Protein AF-A0A7J4UXR2-F1 (afdb_monomer_lite)

Foldseek 3Di:
DVVVVVLVVLQVDQAAEQQDPVSLVVSVVSVRDNVRYHDDHDVVVVVCVVCVVVLVPDDLVPPCPPFAAAEDEDDDCVQQVDLVNVVVVLVCLLCVCVVPVHAYEYAQEPSSCVSCVVSVSNVVQVPRPSYHYHHDGDPSSSVSND

pLDDT: mean 93.24, std 6.06, range [57.97, 97.94]

Radius of gyration: 19.34 Å; chains: 1; bounding box: 41×31×51 Å

Structure (mmCIF, N/CA/C/O backbone):
data_AF-A0A7J4UXR2-F1
#
_entry.id   AF-A0A7J4UXR2-F1
#
loop_
_atom_site.group_PDB
_atom_site.id
_atom_site.type_symbol
_atom_site.label_atom_id
_atom_site.label_alt_id
_atom_site.label_comp_id
_atom_site.label_asym_id
_atom_site.label_entity_id
_atom_site.label_seq_id
_atom_site.pdbx_PDB_ins_code
_atom_site.Cartn_x
_atom_site.Cartn_y
_atom_site.Cartn_z
_atom_site.occupancy
_atom_site.B_iso_or_equiv
_atom_site.auth_seq_id
_atom_site.auth_comp_id
_atom_site.auth_asym_id
_atom_site.auth_atom_id
_atom_site.pdbx_PDB_model_num
ATOM 1 N N . PRO A 1 1 ? 13.984 4.956 -2.992 1.00 57.97 1 PRO A N 1
ATOM 2 C CA . PRO A 1 1 ? 14.693 3.649 -3.059 1.00 57.97 1 PRO A CA 1
ATOM 3 C C . PRO A 1 1 ? 14.164 2.744 -4.174 1.00 57.97 1 PRO A C 1
ATOM 5 O O . PRO A 1 1 ? 14.951 2.200 -4.937 1.00 57.97 1 PRO A O 1
ATOM 8 N N . GLU A 1 2 ? 12.840 2.625 -4.278 1.00 75.94 2 GLU A N 1
ATOM 9 C CA . GLU A 1 2 ? 12.176 1.767 -5.265 1.00 75.94 2 GLU A CA 1
ATOM 10 C C . GLU A 1 2 ? 12.479 2.177 -6.714 1.00 75.94 2 GLU A C 1
ATOM 12 O O . GLU A 1 2 ? 12.768 1.318 -7.533 1.00 75.94 2 GLU A O 1
ATOM 17 N N . GLU A 1 3 ? 12.557 3.480 -6.998 1.00 84.44 3 GLU A N 1
ATOM 18 C CA . GLU A 1 3 ? 12.771 3.980 -8.363 1.00 84.44 3 GLU A CA 1
ATOM 19 C C . GLU A 1 3 ? 14.157 3.659 -8.943 1.00 84.44 3 GLU A C 1
ATOM 21 O O . GLU A 1 3 ? 14.277 3.275 -10.101 1.00 84.44 3 GLU A O 1
ATOM 26 N N . ILE A 1 4 ? 15.217 3.751 -8.133 1.00 88.50 4 ILE A N 1
ATOM 27 C CA . ILE A 1 4 ? 16.571 3.382 -8.581 1.00 88.50 4 ILE A CA 1
ATOM 28 C C . ILE A 1 4 ? 16.625 1.883 -8.891 1.00 88.50 4 ILE A C 1
ATOM 30 O O . ILE A 1 4 ? 17.206 1.475 -9.895 1.00 88.50 4 ILE A O 1
ATOM 34 N N . ASN A 1 5 ? 15.992 1.068 -8.043 1.00 91.31 5 ASN A N 1
ATOM 35 C CA . ASN A 1 5 ? 15.915 -0.371 -8.259 1.00 91.31 5 ASN A CA 1
ATOM 36 C C . ASN A 1 5 ? 15.079 -0.702 -9.498 1.00 91.31 5 ASN A C 1
ATOM 38 O O . ASN A 1 5 ? 15.475 -1.588 -10.248 1.00 91.31 5 ASN A O 1
ATOM 42 N N . ARG A 1 6 ? 13.976 0.023 -9.735 1.00 93.12 6 ARG A N 1
ATOM 43 C CA . ARG A 1 6 ? 13.154 -0.102 -10.943 1.00 93.12 6 ARG A CA 1
ATOM 44 C C . ARG A 1 6 ? 14.010 0.104 -12.189 1.00 93.12 6 ARG A C 1
ATOM 46 O O . ARG A 1 6 ? 14.150 -0.827 -12.968 1.00 93.12 6 ARG A O 1
ATOM 53 N N . VAL A 1 7 ? 14.656 1.266 -12.321 1.00 93.50 7 VAL A N 1
ATOM 54 C CA . VAL A 1 7 ? 15.482 1.593 -13.497 1.00 93.50 7 VAL A CA 1
ATOM 55 C C . VAL A 1 7 ? 16.604 0.567 -13.687 1.00 93.50 7 VAL A C 1
ATOM 57 O O . VAL A 1 7 ? 16.809 0.069 -14.789 1.00 93.50 7 VAL A O 1
ATOM 60 N N . LEU A 1 8 ? 17.317 0.189 -12.620 1.00 94.88 8 LEU A N 1
ATOM 61 C CA . LEU A 1 8 ? 18.371 -0.827 -12.721 1.00 94.88 8 LEU A CA 1
ATOM 62 C C . LEU A 1 8 ? 17.846 -2.170 -13.240 1.00 94.88 8 LEU A C 1
ATOM 64 O O . LEU A 1 8 ? 18.448 -2.752 -14.140 1.00 94.88 8 LEU A O 1
ATOM 68 N N . VAL A 1 9 ? 16.738 -2.665 -12.685 1.00 94.69 9 VAL A N 1
ATOM 69 C CA . VAL A 1 9 ? 16.145 -3.945 -13.094 1.00 94.69 9 VAL A CA 1
ATOM 70 C C . VAL A 1 9 ? 15.598 -3.861 -14.517 1.00 94.69 9 VAL A C 1
ATOM 72 O O . VAL A 1 9 ? 15.808 -4.794 -15.293 1.00 94.69 9 VAL A O 1
ATOM 75 N N . ASP A 1 10 ? 14.971 -2.745 -14.887 1.00 96.00 10 ASP A N 1
ATOM 76 C CA . ASP A 1 10 ? 14.431 -2.525 -16.228 1.00 96.00 10 ASP A CA 1
ATOM 77 C C . ASP A 1 10 ? 15.542 -2.639 -17.286 1.00 96.00 10 ASP A C 1
ATOM 79 O O . ASP A 1 10 ? 15.432 -3.422 -18.229 1.00 96.00 10 ASP A O 1
ATOM 83 N N . HIS A 1 11 ? 16.681 -1.973 -17.074 1.00 95.75 11 HIS A N 1
ATOM 84 C CA . HIS A 1 11 ? 17.822 -2.016 -17.997 1.00 95.75 11 HIS A CA 1
ATOM 85 C C . HIS A 1 11 ? 18.588 -3.352 -18.011 1.00 95.75 11 HIS A C 1
ATOM 87 O O . HIS A 1 11 ? 19.373 -3.601 -18.928 1.00 95.75 11 HIS A O 1
ATOM 93 N N . MET A 1 12 ? 18.381 -4.218 -17.016 1.00 96.12 12 MET A N 1
ATOM 94 C CA . MET A 1 12 ? 18.959 -5.568 -16.964 1.00 96.12 12 MET A CA 1
ATOM 95 C C . MET A 1 12 ? 18.005 -6.653 -17.483 1.00 96.12 12 MET A C 1
ATOM 97 O O . MET A 1 12 ? 18.390 -7.822 -17.583 1.00 96.12 12 MET A O 1
ATOM 101 N N . SER A 1 13 ? 16.760 -6.296 -17.793 1.00 97.00 13 SER A N 1
ATOM 102 C CA . SER A 1 13 ? 15.720 -7.246 -18.173 1.00 97.00 13 SER A CA 1
ATOM 103 C C . SER A 1 13 ? 15.787 -7.611 -19.653 1.00 97.00 13 SER A C 1
ATOM 105 O O . SER A 1 13 ? 16.054 -6.784 -20.518 1.00 97.00 13 SER A O 1
ATOM 107 N N . ARG A 1 14 ? 15.497 -8.881 -19.960 1.00 97.62 14 ARG A N 1
ATOM 108 C CA . ARG A 1 14 ? 15.354 -9.361 -21.347 1.00 97.62 14 ARG A CA 1
ATOM 109 C C . ARG A 1 14 ? 13.952 -9.128 -21.913 1.00 97.62 14 ARG A C 1
ATOM 111 O O . ARG A 1 14 ? 13.796 -9.084 -23.126 1.00 97.62 14 ARG A O 1
ATOM 118 N N . LEU A 1 15 ? 12.947 -9.063 -21.045 1.00 97.75 15 LEU A N 1
ATOM 119 C CA . LEU A 1 15 ? 11.544 -8.839 -21.380 1.00 97.75 15 LEU A CA 1
ATOM 120 C C . LEU A 1 15 ? 10.946 -7.939 -20.304 1.00 97.75 15 LEU A C 1
ATOM 122 O O . LEU A 1 15 ? 11.178 -8.176 -19.118 1.00 97.75 15 LEU A O 1
ATOM 126 N N . LEU A 1 16 ? 10.166 -6.948 -20.720 1.00 97.88 16 LEU A N 1
ATOM 127 C CA . LEU A 1 16 ? 9.503 -5.995 -19.840 1.00 97.88 16 LEU A CA 1
ATOM 128 C C . LEU A 1 16 ? 8.014 -5.952 -20.149 1.00 97.88 16 LEU A C 1
ATOM 130 O O . LEU A 1 16 ? 7.604 -5.711 -21.282 1.00 97.88 16 LEU A O 1
ATOM 134 N N . PHE A 1 17 ? 7.198 -6.167 -19.123 1.00 97.44 17 PHE A N 1
ATOM 135 C CA . PHE A 1 17 ? 5.744 -6.177 -19.227 1.00 97.44 17 PHE A CA 1
ATOM 136 C C . PHE A 1 17 ? 5.189 -4.906 -18.589 1.00 97.44 17 PHE A C 1
ATOM 138 O O . PHE A 1 17 ? 5.000 -4.825 -17.378 1.00 97.44 17 PHE A O 1
ATOM 145 N N . ALA A 1 18 ? 4.968 -3.883 -19.411 1.00 96.56 18 ALA A N 1
ATOM 146 C CA . ALA A 1 18 ? 4.434 -2.612 -18.956 1.00 96.56 18 ALA A CA 1
ATOM 147 C C . ALA A 1 18 ? 2.918 -2.734 -18.700 1.00 96.56 18 ALA A C 1
ATOM 149 O O . ALA A 1 18 ? 2.185 -3.179 -19.595 1.00 96.56 18 ALA A O 1
ATOM 150 N N . PRO A 1 19 ? 2.416 -2.296 -17.530 1.00 96.69 19 PRO A N 1
ATOM 151 C CA . PRO A 1 19 ? 0.996 -2.406 -17.209 1.00 96.69 19 PRO A CA 1
ATOM 152 C C . PRO A 1 19 ? 0.148 -1.318 -17.871 1.00 96.69 19 PRO A C 1
ATOM 154 O O . PRO A 1 19 ? -1.052 -1.480 -18.069 1.00 96.69 19 PRO A O 1
ATOM 157 N N . THR A 1 20 ? 0.761 -0.192 -18.234 1.00 96.88 20 THR A N 1
ATOM 158 C CA . THR A 1 20 ? 0.071 0.949 -18.837 1.00 96.88 20 THR A CA 1
ATOM 159 C C . THR A 1 20 ? 0.875 1.527 -19.987 1.00 96.88 20 THR A C 1
ATOM 161 O O . THR A 1 20 ? 2.098 1.380 -20.060 1.00 96.88 20 THR A O 1
ATOM 164 N N . LYS A 1 21 ? 0.185 2.254 -20.871 1.00 97.31 21 LYS A N 1
ATOM 165 C CA . LYS A 1 21 ? 0.832 2.983 -21.962 1.00 97.31 21 LYS A CA 1
ATOM 166 C C . LYS A 1 21 ? 1.844 4.007 -21.440 1.00 97.31 21 LYS A C 1
ATOM 168 O O . LYS A 1 21 ? 2.934 4.098 -21.984 1.00 97.31 21 LYS A O 1
ATOM 173 N N . ALA A 1 22 ? 1.519 4.705 -20.352 1.00 97.25 22 ALA A N 1
ATOM 174 C CA . ALA A 1 22 ? 2.433 5.653 -19.721 1.00 97.25 22 ALA A CA 1
ATOM 175 C C . ALA A 1 22 ? 3.709 4.971 -19.196 1.00 97.25 22 ALA A C 1
ATOM 177 O O . ALA A 1 22 ? 4.800 5.485 -19.412 1.00 97.25 22 ALA A O 1
ATOM 178 N N . GLY A 1 23 ? 3.587 3.795 -18.567 1.00 95.69 23 GLY A N 1
ATOM 179 C CA . GLY A 1 23 ? 4.747 3.011 -18.131 1.00 95.69 23 GLY A CA 1
ATOM 180 C C . GLY A 1 23 ? 5.623 2.572 -19.305 1.00 95.69 23 GLY A C 1
ATOM 181 O O . GLY A 1 23 ? 6.839 2.721 -19.258 1.00 95.69 23 GLY A O 1
ATOM 182 N N . MET A 1 24 ? 4.998 2.121 -20.396 1.00 97.25 24 MET A N 1
ATOM 183 C CA . MET A 1 24 ? 5.701 1.793 -21.638 1.00 97.25 24 MET A CA 1
ATOM 184 C C . MET A 1 24 ? 6.454 3.008 -22.199 1.00 97.25 24 MET A C 1
ATOM 186 O O . MET A 1 24 ? 7.626 2.907 -22.542 1.00 97.25 24 MET A O 1
ATOM 190 N N . ASP A 1 25 ? 5.798 4.167 -22.264 1.00 97.56 25 ASP A N 1
ATOM 191 C CA . ASP A 1 25 ? 6.394 5.393 -22.794 1.00 97.56 25 ASP A CA 1
ATOM 192 C C . ASP A 1 25 ? 7.542 5.908 -21.904 1.00 97.56 25 ASP A C 1
ATOM 194 O O . ASP A 1 25 ? 8.493 6.493 -22.422 1.00 97.56 25 ASP A O 1
ATOM 198 N N . ASN A 1 26 ? 7.489 5.677 -20.587 1.00 96.44 26 ASN A N 1
ATOM 199 C CA . ASN A 1 26 ? 8.592 5.990 -19.675 1.00 96.44 26 ASN A CA 1
ATOM 200 C C . ASN A 1 26 ? 9.820 5.113 -19.954 1.00 96.44 26 ASN A C 1
ATOM 202 O O . ASN A 1 26 ? 10.903 5.659 -20.140 1.00 96.44 26 ASN A O 1
ATOM 206 N N . LEU A 1 27 ? 9.644 3.794 -20.098 1.00 97.06 27 LEU A N 1
ATOM 207 C CA . LEU A 1 27 ? 10.735 2.872 -20.449 1.00 97.06 27 LEU A CA 1
ATOM 208 C C . LEU A 1 27 ? 11.429 3.285 -21.757 1.00 97.06 27 LEU A C 1
ATOM 210 O O . LEU A 1 27 ? 12.654 3.338 -21.836 1.00 97.06 27 LEU A O 1
ATOM 214 N N . LEU A 1 28 ? 10.650 3.654 -22.779 1.00 96.75 28 LEU A N 1
ATOM 215 C CA . LEU A 1 28 ? 11.204 4.113 -24.057 1.00 96.75 28 LEU A CA 1
ATOM 216 C C . LEU A 1 28 ? 11.982 5.431 -23.923 1.00 96.75 28 LEU A C 1
ATOM 218 O O . LEU A 1 28 ? 13.023 5.597 -24.557 1.00 96.75 28 LEU A O 1
ATOM 222 N N . LYS A 1 29 ? 11.507 6.371 -23.093 1.00 97.00 29 LYS A N 1
ATOM 223 C CA . LYS A 1 29 ? 12.228 7.625 -22.800 1.00 97.00 29 LYS A CA 1
ATOM 224 C C . LYS A 1 29 ? 13.517 7.391 -22.016 1.00 97.00 29 LYS A C 1
ATOM 226 O O . LYS A 1 29 ? 14.456 8.165 -22.168 1.00 97.00 29 LYS A O 1
ATOM 231 N N . GLU A 1 30 ? 13.561 6.338 -21.207 1.00 96.25 30 GLU A N 1
ATOM 232 C CA . GLU A 1 30 ? 14.744 5.897 -20.460 1.00 96.25 30 GLU A CA 1
ATOM 233 C C . GLU A 1 30 ? 15.769 5.170 -21.355 1.00 96.25 30 GLU A C 1
ATOM 235 O O . GLU A 1 30 ? 16.891 4.910 -20.929 1.00 96.25 30 GLU A O 1
ATOM 240 N N . GLY A 1 31 ? 15.435 4.915 -22.626 1.00 96.31 31 GLY A N 1
ATOM 241 C CA . GLY A 1 31 ? 16.334 4.302 -23.606 1.00 96.31 31 GLY A CA 1
ATOM 242 C C . GLY A 1 31 ? 16.270 2.776 -23.642 1.00 96.31 31 GLY A C 1
ATOM 243 O O . GLY A 1 31 ? 17.161 2.144 -24.210 1.00 96.31 31 GLY A O 1
ATOM 244 N N . VAL A 1 32 ? 15.234 2.177 -23.049 1.00 97.31 32 VAL A N 1
ATOM 245 C CA . VAL A 1 32 ? 14.960 0.742 -23.161 1.00 97.31 32 VAL A CA 1
ATOM 246 C C . VAL A 1 32 ? 14.535 0.408 -24.594 1.00 97.31 32 VAL A C 1
ATOM 248 O O . VAL A 1 32 ? 13.739 1.126 -25.203 1.00 97.31 32 VAL A O 1
ATOM 251 N N . ASP A 1 33 ? 15.058 -0.696 -25.131 1.00 96.50 33 ASP A N 1
ATOM 252 C CA . ASP A 1 33 ? 14.716 -1.169 -26.472 1.00 96.50 33 ASP A CA 1
ATOM 253 C C . ASP A 1 33 ? 13.218 -1.508 -26.568 1.00 96.50 33 ASP A C 1
ATOM 255 O O . ASP A 1 33 ? 12.682 -2.305 -25.800 1.00 96.50 33 ASP A O 1
ATOM 259 N N . LYS A 1 34 ? 12.538 -0.915 -27.551 1.00 96.38 34 LYS A N 1
ATOM 260 C CA . LYS A 1 34 ? 11.124 -1.162 -27.852 1.00 96.38 34 LYS A CA 1
ATOM 261 C C . LYS A 1 34 ? 10.821 -2.649 -28.036 1.00 96.38 34 LYS A C 1
ATOM 263 O O . LYS A 1 34 ? 9.725 -3.075 -27.678 1.00 96.38 34 LYS A O 1
ATOM 268 N N . ASP A 1 35 ? 11.737 -3.412 -28.623 1.00 97.38 35 ASP A N 1
ATOM 269 C CA . ASP A 1 35 ? 11.458 -4.790 -29.032 1.00 97.38 35 ASP A CA 1
ATOM 270 C C . ASP A 1 35 ? 11.326 -5.747 -27.835 1.00 97.38 35 ASP A C 1
ATOM 272 O O . ASP A 1 35 ? 10.755 -6.831 -27.972 1.00 97.38 35 ASP A O 1
ATOM 276 N N . ILE A 1 36 ? 11.782 -5.326 -26.649 1.00 97.44 36 ILE A N 1
ATOM 277 C CA . ILE A 1 36 ? 11.645 -6.081 -25.397 1.00 97.44 36 ILE A CA 1
ATOM 278 C C . ILE A 1 36 ? 10.529 -5.559 -24.482 1.00 97.44 36 ILE A C 1
ATOM 280 O O . ILE A 1 36 ? 10.285 -6.155 -23.431 1.00 97.44 36 ILE A O 1
ATOM 284 N N . VAL A 1 37 ? 9.863 -4.453 -24.840 1.00 97.81 37 VAL A N 1
ATOM 285 C CA . VAL A 1 37 ? 8.797 -3.848 -24.028 1.00 97.81 37 VAL A CA 1
ATOM 286 C C . VAL A 1 37 ? 7.427 -4.227 -24.583 1.00 97.81 37 VAL A C 1
ATOM 288 O O . VAL A 1 37 ? 7.070 -3.920 -25.720 1.00 97.81 37 VAL A O 1
ATOM 291 N N . HIS A 1 38 ? 6.607 -4.841 -23.737 1.00 97.94 38 HIS A N 1
ATOM 292 C CA . HIS A 1 38 ? 5.282 -5.337 -24.080 1.00 97.94 38 HIS A CA 1
ATOM 293 C C . HIS A 1 38 ? 4.222 -4.686 -23.193 1.00 97.94 38 HIS A C 1
ATOM 295 O O . HIS A 1 38 ? 4.268 -4.793 -21.969 1.00 97.94 38 HIS A O 1
ATOM 301 N N . LEU A 1 39 ? 3.228 -4.042 -23.804 1.00 97.62 39 LEU A N 1
ATOM 302 C CA . LEU A 1 39 ? 2.053 -3.550 -23.087 1.00 97.62 39 LEU A CA 1
ATOM 303 C C . LEU A 1 39 ? 1.106 -4.723 -22.809 1.00 97.62 39 LEU A C 1
ATOM 305 O O . LEU A 1 39 ? 0.551 -5.292 -23.747 1.00 97.62 39 LEU A O 1
ATOM 309 N N . THR A 1 40 ? 0.928 -5.077 -21.537 1.00 96.94 40 THR A N 1
ATOM 310 C CA . THR A 1 40 ? 0.174 -6.286 -21.138 1.00 96.94 40 THR A CA 1
ATOM 311 C C . THR A 1 40 ? -1.030 -6.018 -20.244 1.00 96.94 40 THR A C 1
ATOM 313 O O . THR A 1 40 ? -1.909 -6.868 -20.161 1.00 96.94 40 THR A O 1
ATOM 316 N N . GLY A 1 41 ? -1.119 -4.831 -19.639 1.00 95.12 41 GLY A N 1
ATOM 317 C CA . GLY A 1 41 ? -2.124 -4.554 -18.614 1.00 95.12 41 GLY A CA 1
ATOM 318 C C . GLY A 1 41 ? -1.632 -4.915 -17.212 1.00 95.12 41 GLY A C 1
ATOM 319 O O . GLY A 1 41 ? -0.489 -5.326 -17.018 1.00 95.12 41 GLY A O 1
ATOM 320 N N . ASP A 1 42 ? -2.484 -4.701 -16.215 1.00 95.06 42 ASP A N 1
ATOM 321 C CA . ASP A 1 42 ? -2.130 -4.876 -14.808 1.00 95.06 42 ASP A CA 1
ATOM 322 C C . ASP A 1 42 ? -2.671 -6.203 -14.261 1.00 95.06 42 ASP A C 1
ATOM 324 O O . ASP A 1 42 ? -3.884 -6.391 -14.180 1.00 95.06 42 ASP A O 1
ATOM 328 N N . VAL A 1 43 ? -1.767 -7.074 -13.802 1.00 94.50 43 VAL A N 1
ATOM 329 C CA . VAL A 1 43 ? -2.087 -8.366 -13.163 1.00 94.50 43 VAL A CA 1
ATOM 330 C C . VAL A 1 43 ? -3.012 -8.197 -11.950 1.00 94.50 43 VAL A C 1
ATOM 332 O O . VAL A 1 43 ? -3.757 -9.108 -11.584 1.00 94.50 43 VAL A O 1
ATOM 335 N N . MET A 1 44 ? -3.010 -7.030 -11.304 1.00 93.50 44 MET A N 1
ATOM 336 C CA . MET A 1 44 ? -3.926 -6.738 -10.204 1.00 93.50 44 MET A CA 1
ATOM 337 C C . MET A 1 44 ? -5.383 -6.667 -10.669 1.00 93.50 44 MET A C 1
ATOM 339 O O . MET A 1 44 ? -6.272 -7.064 -9.913 1.00 93.50 44 MET A O 1
ATOM 343 N N . ALA A 1 45 ? -5.643 -6.238 -11.908 1.00 94.25 45 ALA A N 1
ATOM 344 C CA . ALA A 1 45 ? -6.983 -6.270 -12.485 1.00 94.25 45 ALA A CA 1
ATOM 345 C C . ALA A 1 45 ? -7.461 -7.717 -12.674 1.00 94.25 45 ALA A C 1
ATOM 347 O O . ALA A 1 45 ? -8.580 -8.050 -12.272 1.00 94.25 45 ALA A O 1
ATOM 348 N N . ASP A 1 46 ? -6.592 -8.593 -13.192 1.00 95.06 46 ASP A N 1
ATOM 349 C CA . ASP A 1 46 ? -6.878 -10.024 -13.314 1.00 95.06 46 ASP A CA 1
ATOM 350 C C . ASP A 1 46 ? -7.166 -10.644 -11.943 1.00 95.06 46 ASP A C 1
ATOM 352 O O . ASP A 1 46 ? -8.178 -11.324 -11.765 1.00 95.06 46 ASP A O 1
ATOM 356 N N . ASN A 1 47 ? -6.339 -10.341 -10.937 1.00 94.31 47 ASN A N 1
ATOM 357 C CA . ASN A 1 47 ? -6.512 -10.847 -9.576 1.00 94.31 47 ASN A CA 1
ATOM 358 C C . ASN A 1 47 ? -7.868 -10.461 -8.972 1.00 94.31 47 ASN A C 1
ATOM 360 O O . ASN A 1 47 ? -8.527 -11.309 -8.369 1.00 94.31 47 ASN A O 1
ATOM 364 N N . ILE A 1 48 ? -8.313 -9.212 -9.141 1.00 94.44 48 ILE A N 1
ATOM 365 C CA . ILE A 1 48 ? -9.615 -8.757 -8.627 1.00 94.44 48 ILE A CA 1
ATOM 366 C C . ILE A 1 48 ? -10.758 -9.542 -9.279 1.00 94.44 48 ILE A C 1
ATOM 368 O O . ILE A 1 48 ? -11.691 -9.962 -8.591 1.00 94.44 48 ILE A O 1
ATOM 372 N N . VAL A 1 49 ? -10.689 -9.777 -10.591 1.00 95.62 49 VAL A N 1
ATOM 373 C CA . VAL A 1 49 ? -11.713 -10.542 -11.315 1.00 95.62 49 VAL A CA 1
ATOM 374 C C . VAL A 1 49 ? -11.691 -12.012 -10.894 1.00 95.62 49 VAL A C 1
ATOM 376 O O . VAL A 1 49 ? -12.729 -12.558 -10.524 1.00 95.62 49 VAL A O 1
ATOM 379 N N . MET A 1 50 ? -10.514 -12.640 -10.885 1.00 96.69 50 MET A N 1
ATOM 380 C CA . MET A 1 50 ? -10.339 -14.058 -10.555 1.00 96.69 50 MET A CA 1
ATOM 381 C C . MET A 1 50 ? -10.705 -14.387 -9.105 1.00 96.69 50 MET A C 1
ATOM 383 O O . MET A 1 50 ? -11.135 -15.503 -8.809 1.00 96.69 50 MET A O 1
ATOM 387 N N . LEU A 1 51 ? -10.513 -13.442 -8.183 1.00 96.38 51 LEU A N 1
ATOM 388 C CA . LEU A 1 51 ? -10.725 -13.656 -6.753 1.00 96.38 51 LEU A CA 1
ATOM 389 C C . LEU A 1 51 ? -12.038 -13.064 -6.237 1.00 96.38 51 LEU A C 1
ATOM 391 O O . LEU A 1 51 ? -12.294 -13.201 -5.042 1.00 96.38 51 LEU A O 1
ATOM 395 N N . ARG A 1 52 ? -12.882 -12.470 -7.093 1.00 95.81 52 ARG A N 1
ATOM 396 C CA . ARG A 1 52 ? -14.126 -11.781 -6.701 1.00 95.81 52 ARG A CA 1
ATOM 397 C C . ARG A 1 52 ? -14.955 -12.565 -5.682 1.00 95.81 52 ARG A C 1
ATOM 399 O O . ARG A 1 52 ? -15.171 -12.082 -4.575 1.00 95.81 52 ARG A O 1
ATOM 406 N N . ASP A 1 53 ? -15.339 -13.798 -6.004 1.00 96.50 53 ASP A N 1
ATOM 407 C CA . ASP A 1 53 ? -16.177 -14.626 -5.126 1.00 96.50 53 ASP A CA 1
ATOM 408 C C . ASP A 1 53 ? -15.515 -14.912 -3.772 1.00 96.50 53 ASP A C 1
ATOM 410 O O . ASP A 1 53 ? -16.183 -15.048 -2.745 1.00 96.50 53 ASP A O 1
ATOM 414 N N . ARG A 1 54 ? -14.183 -15.032 -3.759 1.00 96.25 54 ARG A N 1
ATOM 415 C CA . ARG A 1 54 ? -13.406 -15.268 -2.537 1.00 96.25 54 ARG A CA 1
ATOM 416 C C . ARG A 1 54 ? -13.322 -14.001 -1.700 1.00 96.25 54 ARG A C 1
ATOM 418 O O . ARG A 1 54 ? -13.478 -14.087 -0.486 1.00 96.25 54 ARG A O 1
ATOM 425 N N . ILE A 1 55 ? -13.108 -12.847 -2.332 1.00 94.38 55 ILE A N 1
ATOM 426 C CA . ILE A 1 55 ? -13.124 -11.536 -1.676 1.00 94.38 55 ILE A CA 1
ATOM 427 C C . ILE A 1 55 ? -14.494 -11.328 -1.031 1.00 94.38 55 ILE A C 1
ATOM 429 O O . ILE A 1 55 ? -14.575 -11.071 0.165 1.00 94.38 55 ILE A O 1
ATOM 433 N N . GLU A 1 56 ? -15.583 -11.539 -1.774 1.00 91.69 56 GLU A N 1
ATOM 434 C CA . GLU A 1 56 ? -16.944 -11.348 -1.268 1.00 91.69 56 GLU A CA 1
ATOM 435 C C . GLU A 1 56 ? -17.244 -12.192 -0.025 1.00 91.69 56 GLU A C 1
ATOM 437 O O . GLU A 1 56 ? -17.823 -11.665 0.928 1.00 91.69 56 GLU A O 1
ATOM 442 N N . LYS A 1 57 ? -16.791 -13.451 -0.010 1.00 93.81 57 LYS A N 1
ATOM 443 C CA . LYS A 1 57 ? -16.958 -14.402 1.103 1.00 93.81 57 LYS A CA 1
ATOM 444 C C . LYS A 1 57 ? -15.945 -14.227 2.239 1.00 93.81 57 LYS A C 1
ATOM 446 O O . LYS A 1 57 ? -16.063 -14.915 3.249 1.00 93.81 57 LYS A O 1
ATOM 451 N N . THR A 1 58 ? -14.939 -13.368 2.081 1.00 92.94 58 THR A N 1
ATOM 452 C CA . THR A 1 58 ? -13.907 -13.173 3.105 1.00 92.94 58 THR A CA 1
ATOM 453 C C . THR A 1 58 ? -14.501 -12.460 4.314 1.00 92.94 58 THR A C 1
ATOM 455 O O . THR A 1 58 ? -14.992 -11.336 4.207 1.00 92.94 58 THR A O 1
ATOM 458 N N . ASP A 1 59 ? -14.416 -13.112 5.471 1.00 90.94 59 ASP A N 1
ATOM 459 C CA . ASP A 1 59 ? -14.651 -12.469 6.758 1.00 90.94 59 ASP A CA 1
ATOM 460 C C . ASP A 1 59 ? -13.417 -11.645 7.136 1.00 90.94 59 ASP A C 1
ATOM 462 O O . ASP A 1 59 ? -12.285 -12.139 7.129 1.00 90.94 59 ASP A O 1
ATOM 466 N N . THR A 1 60 ? -13.626 -10.365 7.435 1.00 88.44 60 THR A N 1
ATOM 467 C CA . THR A 1 60 ? -12.539 -9.472 7.839 1.00 88.44 60 THR A CA 1
ATOM 468 C C . THR A 1 60 ? -12.130 -9.702 9.290 1.00 88.44 60 THR A C 1
ATOM 470 O O . THR A 1 60 ? -11.024 -9.322 9.666 1.00 88.44 60 THR A O 1
ATOM 473 N N . GLY A 1 61 ? -12.998 -10.305 10.112 1.00 87.38 61 GLY A N 1
ATOM 474 C CA . GLY A 1 61 ? -12.764 -10.493 11.544 1.00 87.38 61 GLY A CA 1
ATOM 475 C C . GLY A 1 61 ? -12.710 -9.184 12.343 1.00 87.38 61 GLY A C 1
ATOM 476 O O . GLY A 1 61 ? -12.361 -9.205 13.520 1.00 87.38 61 GLY A O 1
ATOM 477 N N . LEU A 1 62 ? -13.045 -8.043 11.723 1.00 83.06 62 LEU A N 1
ATOM 478 C CA . LEU A 1 62 ? -12.955 -6.713 12.339 1.00 83.06 62 LEU A CA 1
ATOM 479 C C . LEU A 1 62 ? -14.276 -6.234 12.955 1.00 83.06 62 LEU A C 1
ATOM 481 O O . LEU A 1 62 ? -14.318 -5.170 13.562 1.00 83.06 62 LEU A O 1
ATOM 485 N N . GLY A 1 63 ? -15.369 -6.986 12.789 1.00 82.12 63 GLY A N 1
ATOM 486 C CA . GLY A 1 63 ? -16.669 -6.628 13.370 1.00 82.12 63 GLY A CA 1
ATOM 487 C C . GLY A 1 63 ? -17.251 -5.300 12.862 1.00 82.12 63 GLY A C 1
ATOM 488 O O . GLY A 1 63 ? -18.140 -4.742 13.498 1.00 82.12 63 GLY A O 1
ATOM 489 N N . LEU A 1 64 ? -16.781 -4.796 11.714 1.00 74.25 64 LEU A N 1
ATOM 490 C CA . LEU A 1 64 ? -17.163 -3.485 11.162 1.00 74.25 64 LEU A CA 1
ATOM 491 C C . LEU A 1 64 ? -18.626 -3.429 10.680 1.00 74.25 64 LEU A C 1
ATOM 493 O O . LEU A 1 64 ? -19.174 -2.352 10.447 1.00 74.25 64 LEU A O 1
ATOM 497 N N . GLY A 1 65 ? -19.295 -4.580 10.561 1.00 69.00 65 GLY A N 1
ATOM 498 C CA . GLY A 1 65 ? -20.693 -4.666 10.140 1.00 69.00 65 GLY A CA 1
ATOM 499 C C . GLY A 1 65 ? -20.932 -4.006 8.776 1.00 69.00 65 GLY A C 1
ATOM 500 O O . GLY A 1 65 ? -20.130 -4.153 7.860 1.00 69.00 65 GLY A O 1
ATOM 501 N N . LYS A 1 66 ? -22.049 -3.277 8.643 1.00 67.94 66 LYS A N 1
ATOM 502 C CA . LYS A 1 66 ? -22.380 -2.456 7.459 1.00 67.94 66 LYS A CA 1
ATOM 503 C C . LYS A 1 66 ? -21.957 -0.987 7.611 1.00 67.94 66 LYS A C 1
ATOM 505 O O . LYS A 1 66 ? -22.512 -0.128 6.930 1.00 67.94 66 LYS A O 1
ATOM 510 N N . LYS A 1 67 ? -21.065 -0.670 8.554 1.00 72.00 67 LYS A N 1
ATOM 511 C CA . LYS A 1 67 ? -20.622 0.712 8.754 1.00 72.00 67 LYS A CA 1
ATOM 512 C C . LYS A 1 67 ? -19.812 1.178 7.548 1.00 72.00 67 LYS A C 1
ATOM 514 O O . LYS A 1 67 ? -19.077 0.394 6.954 1.00 72.00 67 LYS A O 1
ATOM 519 N N . THR A 1 68 ? -19.930 2.458 7.218 1.00 82.69 68 THR A N 1
ATOM 520 C CA . THR A 1 68 ? -19.045 3.110 6.252 1.00 82.69 68 THR A CA 1
ATOM 521 C C . THR A 1 68 ? -17.725 3.424 6.942 1.00 82.69 68 THR A C 1
ATOM 523 O O . THR A 1 68 ? -17.717 4.050 8.004 1.00 82.69 68 THR A O 1
ATOM 526 N N . TYR A 1 69 ? -16.620 2.992 6.347 1.00 91.88 69 TYR A N 1
ATOM 527 C CA . TYR A 1 69 ? -15.276 3.244 6.849 1.00 91.88 69 TYR A CA 1
ATOM 528 C C . TYR A 1 69 ? -14.334 3.611 5.706 1.00 91.88 69 TYR A C 1
ATOM 530 O O . TYR A 1 69 ? -14.617 3.356 4.536 1.00 91.88 69 TYR A O 1
ATOM 538 N N . VAL A 1 70 ? -13.198 4.194 6.068 1.00 94.38 70 VAL A N 1
ATOM 539 C CA . VAL A 1 70 ? -12.054 4.417 5.191 1.00 94.38 70 VAL A CA 1
ATOM 540 C C . VAL A 1 70 ? -10.980 3.398 5.527 1.00 94.38 70 VAL A C 1
ATOM 542 O O . VAL A 1 70 ? -10.591 3.249 6.684 1.00 94.38 70 VAL A O 1
ATOM 545 N N . TYR A 1 71 ? -10.481 2.703 4.512 1.00 95.25 71 TYR A N 1
ATOM 546 C CA . TYR A 1 71 ? -9.330 1.824 4.644 1.00 95.25 71 TYR A CA 1
ATOM 547 C C . TYR A 1 71 ? -8.050 2.592 4.309 1.00 95.25 71 TYR A C 1
ATOM 549 O O . TYR A 1 71 ? -7.851 3.026 3.175 1.00 95.25 71 TYR A O 1
ATOM 557 N N . ALA A 1 72 ? -7.189 2.794 5.306 1.00 95.31 72 ALA A N 1
ATOM 558 C CA . ALA A 1 72 ? -5.958 3.562 5.166 1.00 95.31 72 ALA A CA 1
ATOM 559 C C . ALA A 1 72 ? -4.740 2.641 5.256 1.00 95.31 72 ALA A C 1
ATOM 561 O O . ALA A 1 72 ? -4.606 1.867 6.200 1.00 95.31 72 ALA A O 1
ATOM 562 N N . THR A 1 73 ? -3.805 2.756 4.311 1.00 92.81 73 THR A N 1
ATOM 563 C CA . THR A 1 73 ? -2.527 2.032 4.363 1.00 92.81 73 THR A CA 1
ATOM 564 C C . THR A 1 73 ? -1.364 3.005 4.237 1.00 92.81 73 THR A C 1
ATOM 566 O O . THR A 1 73 ? -1.234 3.684 3.220 1.00 92.81 73 THR A O 1
ATOM 569 N N . VAL A 1 74 ? -0.482 3.041 5.238 1.00 91.69 74 VAL A N 1
ATOM 570 C CA . VAL A 1 74 ? 0.713 3.897 5.238 1.00 91.69 74 VAL A CA 1
ATOM 571 C C . VAL A 1 74 ? 1.936 3.084 5.649 1.00 91.69 74 VAL A C 1
ATOM 573 O O . VAL A 1 74 ? 2.051 2.627 6.787 1.00 91.69 74 VAL A O 1
ATOM 576 N N . HIS A 1 75 ? 2.846 2.883 4.698 1.00 85.00 75 HIS A N 1
ATOM 577 C CA . HIS A 1 75 ? 4.023 2.030 4.888 1.00 85.00 75 HIS A CA 1
ATOM 578 C C . HIS A 1 75 ? 5.280 2.512 4.150 1.00 85.00 75 HIS A C 1
ATOM 580 O O . HIS A 1 75 ? 6.347 1.934 4.341 1.00 85.00 75 HIS A O 1
ATOM 586 N N . ARG A 1 76 ? 5.187 3.555 3.311 1.00 86.06 76 ARG A N 1
ATOM 587 C CA . ARG A 1 76 ? 6.362 4.092 2.614 1.00 86.06 76 ARG A CA 1
ATOM 588 C C . ARG A 1 76 ? 7.338 4.709 3.609 1.00 86.06 76 ARG A C 1
ATOM 590 O O . ARG A 1 76 ? 6.916 5.488 4.460 1.00 86.06 76 ARG A O 1
ATOM 597 N N . ALA A 1 77 ? 8.625 4.398 3.446 1.00 84.44 77 ALA A N 1
AT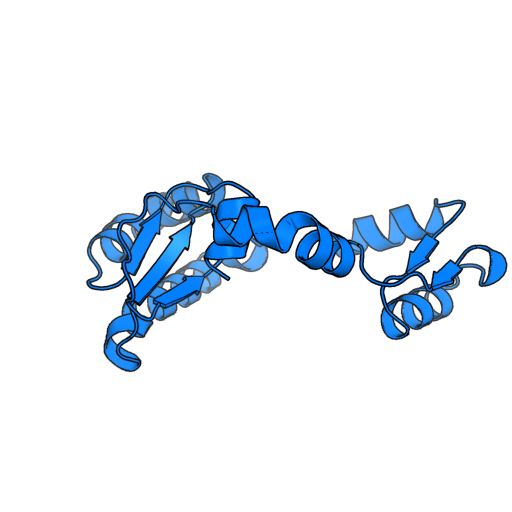OM 598 C CA . ALA A 1 77 ? 9.713 4.882 4.299 1.00 84.44 77 ALA A CA 1
ATOM 599 C C . ALA A 1 77 ? 9.683 6.410 4.470 1.00 84.44 77 ALA A C 1
ATOM 601 O O . ALA A 1 77 ? 9.726 6.901 5.589 1.00 84.44 77 ALA A O 1
ATOM 602 N N . GLU A 1 78 ? 9.490 7.157 3.381 1.00 84.56 78 GLU A N 1
ATOM 603 C CA . GLU A 1 78 ? 9.388 8.626 3.399 1.00 84.56 78 GLU A CA 1
ATOM 604 C C . GLU A 1 78 ? 8.282 9.170 4.318 1.00 84.56 78 GLU A C 1
ATOM 606 O O . GLU A 1 78 ? 8.450 10.227 4.912 1.00 84.56 78 GLU A O 1
ATOM 611 N N . ASN A 1 79 ? 7.192 8.421 4.510 1.00 86.44 79 ASN A N 1
ATOM 612 C CA . ASN A 1 79 ? 6.085 8.827 5.375 1.00 86.44 79 ASN A CA 1
ATOM 613 C C . ASN A 1 79 ? 6.269 8.395 6.834 1.00 86.44 79 ASN A C 1
ATOM 615 O O . ASN A 1 79 ? 5.595 8.938 7.706 1.00 86.44 79 ASN A O 1
ATOM 619 N N . VAL A 1 80 ? 7.105 7.385 7.106 1.00 89.38 80 VAL A N 1
ATOM 620 C CA . VAL A 1 80 ? 7.184 6.748 8.435 1.00 89.38 80 VAL A CA 1
ATOM 621 C C . VAL A 1 80 ? 8.532 6.910 9.129 1.00 89.38 80 VAL A C 1
ATOM 623 O O . VAL A 1 80 ? 8.583 6.874 10.356 1.00 89.38 80 VAL A O 1
ATOM 626 N N . ASP A 1 81 ? 9.615 7.070 8.372 1.00 90.38 81 ASP A N 1
ATOM 627 C CA . ASP A 1 81 ? 10.967 7.240 8.905 1.00 90.38 81 ASP A CA 1
ATOM 628 C C . ASP A 1 81 ? 11.311 8.711 9.168 1.00 90.38 81 ASP A C 1
ATOM 630 O O . ASP A 1 81 ? 12.132 8.982 10.044 1.00 90.38 81 ASP A O 1
ATOM 634 N N . ASP A 1 82 ? 10.668 9.652 8.468 1.00 93.25 82 ASP A N 1
ATOM 635 C CA . ASP A 1 82 ? 10.764 11.078 8.779 1.00 93.25 82 ASP A CA 1
ATOM 636 C C . ASP A 1 82 ? 9.773 11.462 9.899 1.00 93.25 82 ASP A C 1
ATOM 638 O O . ASP A 1 82 ? 8.558 11.311 9.726 1.00 93.25 82 ASP A O 1
ATOM 642 N N . PRO A 1 83 ? 10.241 11.992 11.047 1.00 91.75 83 PRO A N 1
ATOM 643 C CA . PRO A 1 83 ? 9.364 12.325 12.169 1.00 91.75 83 PRO A CA 1
ATOM 644 C C . PRO A 1 83 ? 8.302 13.387 11.855 1.00 91.75 83 PRO A C 1
ATOM 646 O O . PRO A 1 83 ? 7.216 13.349 12.441 1.00 91.75 83 PRO A O 1
ATOM 649 N N . GLY A 1 84 ? 8.601 14.344 10.969 1.00 94.06 84 GLY A N 1
ATOM 650 C CA . GLY A 1 84 ? 7.659 15.398 10.583 1.00 94.06 84 GLY A CA 1
ATOM 651 C C . GLY A 1 84 ? 6.503 14.846 9.750 1.00 94.06 84 GLY A C 1
ATOM 652 O O . GLY A 1 84 ? 5.331 15.090 10.049 1.00 94.06 84 GLY A O 1
ATOM 653 N N . SER A 1 85 ? 6.837 14.032 8.755 1.00 94.75 85 SER A N 1
ATOM 654 C CA . SER A 1 85 ? 5.885 13.343 7.884 1.00 94.75 85 SER A CA 1
ATOM 655 C C . SER A 1 85 ? 5.035 12.349 8.671 1.00 94.75 85 SER A C 1
ATOM 657 O O . SER A 1 85 ? 3.809 12.370 8.565 1.00 94.75 85 SER A O 1
ATOM 659 N N . LEU A 1 86 ? 5.657 11.562 9.557 1.00 95.88 86 LEU A N 1
ATOM 660 C CA . LEU A 1 86 ? 4.950 10.620 10.423 1.00 95.88 86 LEU A CA 1
ATOM 661 C C . LEU A 1 86 ? 3.936 11.329 11.326 1.00 95.88 86 LEU A C 1
ATOM 663 O O . LEU A 1 86 ? 2.808 10.860 11.473 1.00 95.88 86 LEU A O 1
ATOM 667 N N . ARG A 1 87 ? 4.321 12.466 11.920 1.00 96.06 87 ARG A N 1
ATOM 668 C CA . ARG A 1 87 ? 3.414 13.283 12.735 1.00 96.06 87 ARG A CA 1
ATOM 669 C C . ARG A 1 87 ? 2.255 13.819 11.907 1.00 96.06 87 ARG A C 1
ATOM 671 O O . ARG A 1 87 ? 1.119 13.695 12.337 1.00 96.06 87 ARG A O 1
ATOM 678 N N . THR A 1 88 ? 2.537 14.331 10.714 1.00 96.06 88 THR A N 1
ATOM 679 C CA . THR A 1 88 ? 1.507 14.841 9.799 1.00 96.06 88 THR A CA 1
ATOM 680 C C . THR A 1 88 ? 0.490 13.752 9.456 1.00 96.06 88 THR A C 1
ATOM 682 O O . THR A 1 88 ? -0.713 13.972 9.556 1.00 96.06 88 THR A O 1
ATOM 685 N N . VAL A 1 89 ? 0.960 12.547 9.120 1.00 95.69 89 VAL A N 1
ATOM 686 C CA . VAL A 1 89 ? 0.089 11.391 8.866 1.00 95.69 89 VAL A CA 1
ATOM 687 C C . VAL A 1 89 ? -0.725 11.025 10.105 1.00 95.69 89 VAL A C 1
ATOM 689 O O . VAL A 1 89 ? -1.930 10.812 9.996 1.00 95.69 89 VAL A O 1
ATOM 692 N N . ALA A 1 90 ? -0.089 10.945 11.275 1.00 96.50 90 ALA A N 1
ATOM 693 C CA . ALA A 1 90 ? -0.777 10.594 12.511 1.00 96.50 90 ALA A CA 1
ATOM 694 C C . ALA A 1 90 ? -1.866 11.616 12.860 1.00 96.50 90 ALA A C 1
ATOM 696 O O . ALA A 1 90 ? -2.981 11.219 13.181 1.00 96.50 90 ALA A O 1
ATOM 697 N N . ASP A 1 91 ? -1.569 12.910 12.754 1.00 96.25 91 ASP A N 1
ATOM 698 C CA . ASP A 1 91 ? -2.519 13.980 13.051 1.00 96.25 91 ASP A CA 1
ATOM 699 C C . ASP A 1 91 ? -3.720 13.931 12.093 1.00 96.25 91 ASP A C 1
ATOM 701 O O . ASP A 1 91 ? -4.860 14.006 12.551 1.00 96.25 91 ASP A O 1
ATOM 705 N N . MET A 1 92 ? -3.490 13.688 10.794 1.00 95.88 92 MET A N 1
ATOM 706 C CA . MET A 1 92 ? -4.573 13.475 9.823 1.00 95.88 92 MET A CA 1
ATOM 707 C C . MET A 1 92 ? -5.436 12.259 10.172 1.00 95.88 92 MET A C 1
ATOM 709 O O . MET A 1 92 ? -6.659 12.348 10.152 1.00 95.88 92 MET A O 1
ATOM 713 N N . LEU A 1 93 ? -4.822 11.119 10.508 1.00 96.25 93 LEU A N 1
ATOM 714 C CA . LEU A 1 93 ? -5.565 9.910 10.878 1.00 96.25 93 LEU A CA 1
ATOM 715 C C . LEU A 1 93 ? -6.379 10.106 12.162 1.00 96.25 93 LEU A C 1
ATOM 717 O O . LEU A 1 93 ? -7.472 9.556 12.269 1.00 96.25 93 LEU A O 1
ATOM 721 N N . MET A 1 94 ? -5.864 10.886 13.118 1.00 96.62 94 MET A N 1
ATOM 722 C CA . MET A 1 94 ? -6.571 11.183 14.363 1.00 96.62 94 MET A CA 1
ATOM 723 C C . MET A 1 94 ? -7.750 12.141 14.156 1.00 96.62 94 MET A C 1
ATOM 725 O O . MET A 1 94 ? -8.780 11.976 14.803 1.00 96.62 94 MET A O 1
ATOM 729 N N . SER A 1 95 ? -7.625 13.136 13.269 1.00 96.25 95 SER A N 1
ATOM 730 C CA . SER A 1 95 ? -8.689 14.122 13.037 1.00 96.25 95 SER A CA 1
ATOM 731 C C . SER A 1 95 ? -9.768 13.644 12.065 1.00 96.25 95 SER A C 1
ATOM 733 O O . SER A 1 95 ? -10.891 14.145 12.112 1.00 96.25 95 SER A O 1
ATOM 735 N N . PHE A 1 96 ? -9.452 12.685 11.188 1.00 95.56 96 PHE A N 1
ATOM 736 C CA . PHE A 1 96 ? -10.344 12.252 10.112 1.00 95.56 96 PHE A CA 1
ATOM 737 C C . PHE A 1 96 ? -11.729 11.775 10.590 1.00 95.56 96 PHE A C 1
ATOM 739 O O . PHE A 1 96 ? -12.721 12.223 10.005 1.00 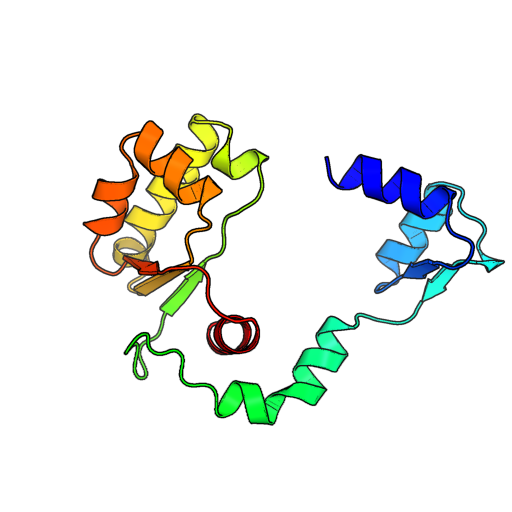95.56 96 PHE A O 1
ATOM 746 N N . PRO A 1 97 ? -11.855 10.926 11.636 1.00 93.69 97 PRO A N 1
ATOM 747 C CA . PRO A 1 97 ? -13.167 10.445 12.062 1.00 93.69 97 PRO A CA 1
ATOM 748 C C . PRO A 1 97 ? -14.106 11.563 12.518 1.00 93.69 97 PRO A C 1
ATOM 750 O O . PRO A 1 97 ? -15.281 11.553 12.159 1.00 93.69 97 PRO A O 1
ATOM 753 N N . ASP A 1 98 ? -13.584 12.545 13.256 1.00 93.88 98 ASP A N 1
ATOM 754 C CA . ASP A 1 98 ? -14.353 13.692 13.754 1.00 93.88 98 ASP A CA 1
ATOM 755 C C . ASP A 1 98 ? -14.725 14.663 12.621 1.00 93.88 98 ASP A C 1
ATOM 757 O O . ASP A 1 98 ? -15.863 15.115 12.520 1.00 93.88 98 ASP A O 1
ATOM 761 N N . GLN A 1 99 ? -13.791 14.923 11.702 1.00 94.69 99 GLN A N 1
ATOM 762 C CA . GLN A 1 99 ? -13.992 15.868 10.599 1.00 94.69 99 GLN A CA 1
ATOM 763 C C . GLN A 1 99 ? -14.944 15.354 9.512 1.00 94.69 99 GLN A C 1
ATOM 765 O O . GLN A 1 99 ? -15.642 16.150 8.883 1.00 94.69 99 GLN A O 1
ATOM 770 N N . HIS A 1 100 ? -14.959 14.042 9.266 1.00 91.56 100 HIS A N 1
ATOM 771 C CA . HIS A 1 100 ? -15.689 13.447 8.142 1.00 91.56 100 HIS A CA 1
ATOM 772 C C . HIS A 1 100 ? -16.808 12.485 8.559 1.00 91.56 100 HIS A C 1
ATOM 774 O O . HIS A 1 100 ? -17.588 12.068 7.707 1.00 91.56 100 HIS A O 1
ATOM 780 N N . GLY A 1 101 ? -16.919 12.131 9.842 1.00 88.88 101 GLY A N 1
ATOM 781 C CA . GLY A 1 101 ? -17.968 11.235 10.339 1.00 88.88 101 GLY A CA 1
ATOM 782 C C . GLY A 1 101 ? -17.832 9.785 9.858 1.00 88.88 101 GLY A C 1
ATOM 783 O O . GLY A 1 101 ? -18.825 9.055 9.808 1.00 88.88 101 GLY A O 1
ATOM 784 N N . HIS A 1 102 ? -16.624 9.361 9.480 1.00 90.50 102 HIS A N 1
ATOM 785 C CA . HIS A 1 102 ? -16.336 8.012 8.989 1.00 90.50 102 HIS A CA 1
ATOM 786 C C . HIS A 1 102 ? -15.280 7.329 9.853 1.00 90.50 102 HIS A C 1
ATOM 788 O O . HIS A 1 102 ? -14.260 7.926 10.189 1.00 90.50 102 HIS A O 1
ATOM 794 N N . GLU A 1 103 ? -15.502 6.056 10.178 1.00 92.31 103 GLU A N 1
ATOM 795 C CA . GLU A 1 103 ? -14.490 5.262 10.875 1.00 92.31 103 GLU A CA 1
ATOM 796 C C . GLU A 1 103 ? -13.282 5.016 9.956 1.00 92.31 103 GLU A C 1
ATOM 798 O O . GLU A 1 103 ? -13.425 4.935 8.737 1.00 92.31 103 GLU A O 1
ATOM 803 N N . VAL A 1 104 ? -12.088 4.870 10.522 1.00 95.44 104 VAL A N 1
ATOM 804 C CA . VAL A 1 104 ? -10.855 4.595 9.777 1.00 95.44 104 VAL A CA 1
ATOM 805 C C . VAL A 1 104 ? -10.294 3.257 10.225 1.00 95.44 104 VAL A C 1
ATOM 807 O O . VAL A 1 104 ? -10.086 3.034 11.412 1.00 95.44 104 VAL A O 1
ATOM 810 N N . VAL A 1 105 ? -10.012 2.366 9.282 1.00 95.88 105 VAL A N 1
ATOM 811 C CA . VAL A 1 105 ? -9.331 1.092 9.522 1.00 95.88 105 VAL A CA 1
ATOM 812 C C . VAL A 1 105 ? -7.907 1.220 9.014 1.00 95.88 105 VAL A C 1
ATOM 814 O O . VAL A 1 105 ? -7.688 1.387 7.815 1.00 95.88 105 VAL A O 1
ATOM 817 N N . PHE A 1 106 ? -6.939 1.125 9.921 1.00 96.88 106 PHE A N 1
ATOM 818 C CA . PHE A 1 106 ? -5.525 1.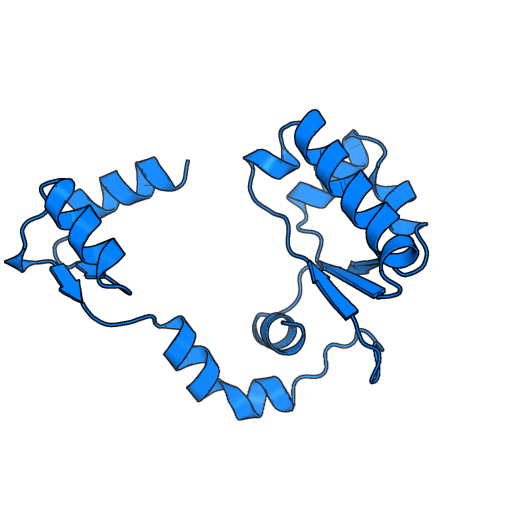292 9.609 1.00 96.88 106 PHE A CA 1
ATOM 819 C C . PHE A 1 106 ? -4.724 0.049 10.022 1.00 96.88 106 PHE A C 1
ATOM 821 O O . PHE A 1 106 ? -4.381 -0.109 11.199 1.00 96.88 106 PHE A O 1
ATOM 828 N N . PRO A 1 107 ? -4.396 -0.853 9.076 1.00 95.94 107 PRO A N 1
ATOM 829 C CA . PRO A 1 107 ? -3.449 -1.929 9.326 1.00 95.94 107 PRO A CA 1
ATOM 830 C C . PRO A 1 107 ? -2.044 -1.366 9.503 1.00 95.94 107 PRO A C 1
ATOM 832 O O . PRO A 1 107 ? -1.431 -0.846 8.567 1.00 95.94 107 PRO A O 1
ATOM 835 N N . VAL A 1 108 ? -1.512 -1.489 10.714 1.00 95.81 108 VAL A N 1
ATOM 836 C CA . VAL A 1 108 ? -0.222 -0.904 11.069 1.00 95.81 108 VAL A CA 1
ATOM 837 C C . VAL A 1 108 ? 0.884 -1.927 10.832 1.00 95.81 108 VAL A C 1
ATOM 839 O O . VAL A 1 10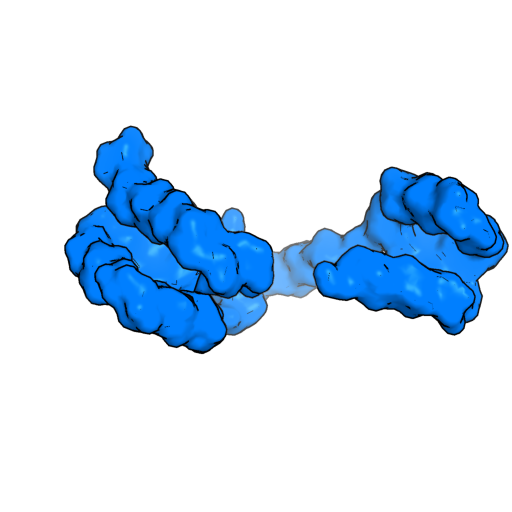8 ? 0.992 -2.929 11.542 1.00 95.81 108 VAL A O 1
ATOM 842 N N . HIS A 1 109 ? 1.736 -1.676 9.835 1.00 94.50 109 HIS A N 1
ATOM 843 C CA . HIS A 1 109 ? 2.928 -2.493 9.598 1.00 94.50 109 HIS A CA 1
ATOM 844 C C . HIS A 1 109 ? 3.861 -2.463 10.830 1.00 94.50 109 HIS A C 1
ATOM 846 O O . HIS A 1 109 ? 3.991 -1.401 11.444 1.00 94.50 109 HIS A O 1
ATOM 852 N N . PRO A 1 110 ? 4.561 -3.563 11.192 1.00 94.25 110 PRO A N 1
ATOM 853 C CA . PRO A 1 110 ? 5.434 -3.597 12.372 1.00 94.25 110 PRO A CA 1
ATOM 854 C C . PRO A 1 110 ? 6.470 -2.468 12.413 1.00 94.25 110 PRO A C 1
ATOM 856 O O . PRO A 1 110 ? 6.730 -1.904 13.473 1.00 94.25 110 PRO A O 1
ATOM 859 N N . HIS A 1 111 ? 7.010 -2.096 11.247 1.00 93.69 111 HIS A N 1
ATOM 860 C CA . HIS A 1 111 ? 7.917 -0.951 11.114 1.00 93.69 111 HIS A CA 1
ATOM 861 C C . HIS A 1 111 ? 7.238 0.372 11.487 1.00 93.69 111 HIS A C 1
ATOM 863 O O . HIS A 1 111 ? 7.712 1.076 12.372 1.00 93.69 111 HIS A O 1
ATOM 869 N N . THR A 1 112 ? 6.085 0.677 10.882 1.00 94.19 112 THR A N 1
ATOM 870 C CA . THR A 1 112 ? 5.306 1.887 11.182 1.00 94.19 112 THR A CA 1
ATOM 871 C C . THR A 1 112 ? 4.905 1.941 12.653 1.00 94.19 112 THR A C 1
ATOM 873 O O . THR A 1 112 ? 5.023 2.987 13.283 1.00 94.19 112 THR A O 1
ATOM 876 N N . LYS A 1 113 ? 4.488 0.807 13.230 1.00 95.69 113 LYS A N 1
ATOM 877 C CA . LYS A 1 113 ? 4.146 0.709 14.651 1.00 95.69 113 LYS A CA 1
ATOM 878 C C . LYS A 1 113 ? 5.319 1.132 15.533 1.00 95.69 113 LYS A C 1
ATOM 880 O O . LYS A 1 113 ? 5.144 2.008 16.372 1.00 95.69 113 LYS A O 1
ATOM 885 N N . LYS A 1 114 ? 6.509 0.576 15.292 1.00 95.56 114 LYS A N 1
ATOM 886 C CA . LYS A 1 114 ? 7.718 0.932 16.043 1.00 95.56 114 LYS A CA 1
ATOM 887 C C . LYS A 1 114 ? 8.014 2.433 15.960 1.00 95.56 114 LYS A C 1
ATOM 889 O O . LYS A 1 114 ? 8.264 3.067 16.976 1.00 95.56 114 LYS A O 1
ATOM 894 N N . ARG A 1 115 ? 7.919 3.023 14.764 1.00 95.81 115 ARG A N 1
ATOM 895 C CA . ARG A 1 115 ? 8.127 4.469 14.569 1.00 95.81 115 ARG A CA 1
ATOM 896 C C . ARG A 1 115 ? 7.109 5.321 15.329 1.00 95.81 115 ARG A C 1
ATOM 898 O O . ARG A 1 115 ? 7.475 6.329 15.927 1.00 95.81 115 ARG A O 1
ATOM 905 N N . LEU A 1 116 ? 5.843 4.906 15.344 1.00 96.12 116 LEU A N 1
ATOM 906 C CA . LEU A 1 116 ? 4.785 5.573 16.106 1.00 96.12 116 LEU A CA 1
ATOM 907 C C . LEU A 1 116 ? 5.001 5.470 17.622 1.00 96.12 116 LEU A C 1
ATOM 909 O O . LEU A 1 116 ? 4.699 6.425 18.339 1.00 96.12 116 LEU A O 1
ATOM 913 N N . GLU A 1 117 ? 5.504 4.338 18.113 1.00 96.44 117 GLU A N 1
ATOM 914 C CA . GLU A 1 117 ? 5.860 4.138 19.524 1.00 96.44 117 GLU A CA 1
ATOM 915 C C . GLU A 1 117 ? 7.047 5.030 19.919 1.00 96.44 117 GLU A C 1
ATOM 917 O O . GLU A 1 117 ? 6.938 5.794 20.881 1.00 96.44 117 GLU A O 1
ATOM 922 N N . ASP A 1 118 ? 8.124 5.032 19.123 1.00 95.94 118 ASP A N 1
ATOM 923 C CA . ASP A 1 118 ? 9.302 5.891 19.320 1.00 95.94 118 ASP A CA 1
ATOM 924 C C . ASP A 1 118 ? 8.907 7.384 19.371 1.00 95.94 118 ASP A C 1
ATOM 926 O O . ASP A 1 118 ? 9.412 8.158 20.189 1.00 95.94 118 ASP A O 1
ATOM 930 N N . ALA A 1 119 ? 7.947 7.789 18.532 1.00 95.06 119 ALA A N 1
ATOM 931 C CA . ALA A 1 119 ? 7.420 9.152 18.468 1.00 95.06 119 ALA A CA 1
ATOM 932 C C . ALA A 1 119 ? 6.348 9.477 19.531 1.00 95.06 119 ALA A C 1
ATOM 934 O O . ALA A 1 119 ? 5.855 10.611 19.568 1.00 95.06 119 ALA A O 1
ATOM 935 N N . LYS A 1 120 ? 5.970 8.518 20.393 1.00 96.50 120 LYS A N 1
ATOM 936 C CA . LYS A 1 120 ? 4.888 8.640 21.394 1.00 96.50 120 LYS A CA 1
ATOM 937 C C . LYS A 1 120 ? 3.534 9.041 20.784 1.00 96.50 120 LYS A C 1
ATOM 939 O O . LYS A 1 120 ? 2.772 9.819 21.365 1.00 96.50 120 LYS A O 1
ATOM 944 N N . LEU A 1 121 ? 3.259 8.541 19.581 1.00 96.62 121 LEU A N 1
ATOM 945 C CA . LEU A 1 121 ? 2.021 8.769 18.829 1.00 96.62 121 LEU A CA 1
ATOM 946 C C . LEU A 1 121 ? 1.098 7.550 18.846 1.00 96.62 121 LEU A C 1
ATOM 948 O O . LEU A 1 121 ? -0.113 7.716 18.742 1.00 96.62 121 LEU A O 1
ATOM 952 N N . TYR A 1 122 ? 1.651 6.343 19.003 1.00 96.81 122 TYR A N 1
ATOM 953 C CA . TYR A 1 122 ? 0.881 5.100 18.912 1.00 96.81 122 TYR A CA 1
ATOM 954 C C . TYR A 1 122 ? -0.295 5.053 19.898 1.00 96.81 122 TYR A C 1
ATOM 956 O O . TYR A 1 122 ? -1.425 4.802 19.489 1.00 96.81 122 TYR A O 1
ATOM 964 N N . ASP A 1 123 ? -0.060 5.380 21.171 1.00 96.75 123 ASP A N 1
ATOM 965 C CA . ASP A 1 123 ? -1.117 5.361 22.191 1.00 96.75 123 ASP A CA 1
ATOM 966 C C . ASP A 1 123 ? -2.200 6.417 21.938 1.00 96.75 123 ASP A C 1
ATOM 968 O O . ASP A 1 123 ? -3.370 6.191 22.236 1.00 96.75 123 ASP A O 1
ATOM 972 N N . LYS A 1 124 ? -1.834 7.560 21.339 1.00 96.88 124 LYS A N 1
ATOM 973 C CA . LYS A 1 124 ? -2.798 8.608 20.970 1.00 96.88 124 LYS A CA 1
ATOM 974 C C . LYS A 1 124 ? -3.712 8.145 19.841 1.00 96.88 124 LYS A C 1
ATOM 976 O O . LYS A 1 124 ? -4.925 8.308 19.930 1.00 96.88 124 LYS A O 1
ATOM 981 N N . LEU A 1 125 ? -3.129 7.522 18.816 1.00 96.75 125 LEU A N 1
ATOM 982 C CA . LEU A 1 125 ? -3.874 6.919 17.713 1.00 96.75 125 LEU A CA 1
ATOM 983 C C . LEU A 1 125 ? -4.805 5.815 18.227 1.00 96.75 125 LEU A C 1
ATOM 985 O O . LEU A 1 125 ? -5.979 5.799 17.882 1.00 96.75 125 LEU A O 1
ATOM 989 N N . LEU A 1 126 ? -4.308 4.935 19.100 1.00 96.31 126 LEU A N 1
ATOM 990 C CA . LEU A 1 126 ? -5.108 3.859 19.686 1.00 96.31 126 LEU A CA 1
ATOM 991 C C . LEU A 1 126 ? -6.280 4.386 20.531 1.00 96.31 126 LEU A C 1
ATOM 993 O O . LEU A 1 126 ? -7.340 3.770 20.559 1.00 96.31 126 LEU A O 1
ATOM 997 N N . ALA A 1 127 ? -6.096 5.517 21.216 1.00 96.69 127 ALA A N 1
ATOM 998 C CA . ALA A 1 127 ? -7.135 6.159 22.017 1.00 96.69 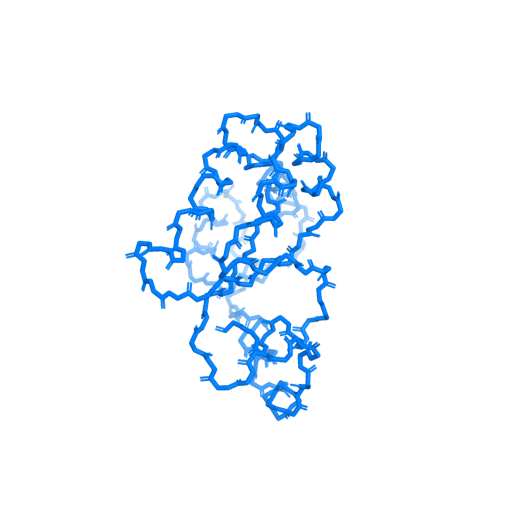127 ALA A CA 1
ATOM 999 C C . ALA A 1 127 ? -8.117 7.016 21.196 1.00 96.69 127 ALA A C 1
ATOM 1001 O O . ALA A 1 127 ? -9.076 7.539 21.764 1.00 96.69 127 ALA A O 1
ATOM 1002 N N . THR A 1 128 ? -7.889 7.193 19.891 1.00 96.62 128 THR A N 1
ATOM 1003 C CA . THR A 1 128 ? -8.727 8.044 19.039 1.00 96.62 128 THR A CA 1
ATOM 1004 C C . THR A 1 128 ? -10.049 7.338 18.709 1.00 96.62 128 THR A C 1
ATOM 1006 O O . THR A 1 128 ? -10.038 6.283 18.070 1.00 96.62 128 THR A O 1
ATOM 1009 N N . PRO A 1 129 ? -11.210 7.911 19.081 1.00 94.50 129 PRO A N 1
ATOM 1010 C CA . PRO A 1 129 ? -12.504 7.342 18.722 1.00 94.50 129 PRO A CA 1
ATOM 1011 C C . PRO A 1 129 ? -12.703 7.274 17.204 1.00 94.50 129 PRO A C 1
ATOM 1013 O O . PRO A 1 129 ? -12.426 8.228 16.485 1.00 94.50 129 PRO A O 1
ATOM 1016 N N . GLY A 1 130 ? -13.212 6.142 16.717 1.00 93.00 130 GLY A N 1
ATOM 1017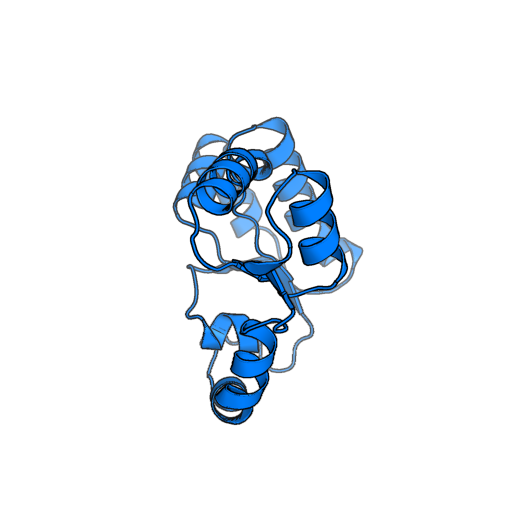 C CA . GLY A 1 130 ? -13.458 5.930 15.288 1.00 93.00 130 GLY A CA 1
ATOM 1018 C C . GLY A 1 130 ? -12.213 5.572 14.473 1.00 93.00 130 GLY A C 1
ATOM 1019 O O . GLY A 1 130 ? -12.344 5.323 13.279 1.00 93.00 130 GLY A O 1
ATOM 1020 N N . LEU A 1 131 ? -11.031 5.491 15.090 1.00 95.56 131 LEU A N 1
ATOM 1021 C CA . LEU A 1 131 ? -9.810 5.011 14.453 1.00 95.56 131 LEU A CA 1
ATOM 1022 C C . LEU A 1 131 ? -9.454 3.605 14.965 1.00 95.56 131 LEU A C 1
ATOM 1024 O O . LEU A 1 131 ? -9.189 3.390 16.144 1.00 95.56 131 LEU A O 1
ATOM 1028 N N . HIS A 1 132 ? -9.412 2.638 14.052 1.00 94.25 132 HIS A N 1
ATOM 1029 C CA . HIS A 1 132 ? -9.169 1.226 14.334 1.00 94.25 132 HIS A CA 1
ATOM 1030 C C . HIS A 1 132 ? -7.781 0.814 13.856 1.00 94.25 132 HIS A C 1
ATOM 1032 O O . HIS A 1 132 ? -7.558 0.570 12.667 1.00 94.25 132 HIS A O 1
ATOM 1038 N N . LEU A 1 133 ? -6.839 0.703 14.793 1.00 95.81 133 LEU A N 1
ATOM 1039 C CA . LEU A 1 133 ? -5.502 0.177 14.519 1.00 95.81 133 LEU A CA 1
ATOM 1040 C C . LEU A 1 133 ? -5.555 -1.349 14.540 1.00 95.81 133 LEU A C 1
ATOM 1042 O O . LEU A 1 133 ? -5.814 -1.959 15.578 1.00 95.81 133 LEU A O 1
ATOM 1046 N N . VAL A 1 134 ? -5.273 -1.973 13.400 1.00 95.00 134 VAL A N 1
ATOM 1047 C CA . VAL A 1 134 ? -5.300 -3.434 13.257 1.00 95.00 134 VAL A CA 1
ATOM 1048 C C . VAL A 1 134 ? -3.923 -3.965 12.876 1.00 95.00 134 VAL A C 1
ATOM 1050 O O . VAL A 1 134 ? -3.059 -3.236 12.386 1.00 95.00 134 VAL A O 1
ATOM 1053 N N . LYS A 1 135 ? -3.680 -5.254 13.121 1.00 94.38 135 LYS A N 1
ATOM 1054 C CA . LYS A 1 135 ? -2.481 -5.921 12.592 1.00 94.38 135 LYS A CA 1
ATOM 1055 C C . LYS A 1 135 ? -2.569 -5.996 11.060 1.00 94.38 135 LYS A C 1
ATOM 1057 O O . LYS A 1 135 ? -3.681 -5.964 10.531 1.00 94.38 135 LYS A O 1
ATOM 1062 N N . PRO A 1 136 ? -1.438 -6.138 10.344 1.00 94.44 136 PRO A N 1
ATOM 1063 C CA . PRO A 1 136 ? -1.462 -6.408 8.911 1.00 94.44 136 PRO A CA 1
ATOM 1064 C C . PRO A 1 136 ? -2.394 -7.579 8.592 1.00 94.44 136 PRO A C 1
ATOM 1066 O O . PRO A 1 136 ? -2.341 -8.620 9.251 1.00 94.44 136 PRO A O 1
ATOM 1069 N N . VAL A 1 137 ? -3.265 -7.378 7.608 1.00 94.19 137 VAL A N 1
ATOM 1070 C CA . VAL A 1 137 ? -4.311 -8.332 7.231 1.00 94.19 137 VAL A CA 1
ATOM 1071 C C . VAL A 1 137 ? -3.904 -9.142 6.001 1.00 94.19 137 VAL A C 1
ATOM 1073 O O . VAL A 1 137 ? -2.958 -8.797 5.294 1.00 94.19 137 VAL A O 1
ATOM 1076 N N . SER A 1 138 ? -4.621 -10.237 5.736 1.00 94.25 138 SER A N 1
ATOM 1077 C CA . SER A 1 138 ? -4.398 -11.036 4.527 1.00 94.25 138 SER A CA 1
ATOM 1078 C C . SER A 1 138 ? -4.724 -10.241 3.256 1.00 94.25 138 SER A C 1
ATOM 1080 O O . SER A 1 138 ? -5.500 -9.287 3.299 1.00 94.25 138 SER A O 1
ATOM 1082 N N . TYR A 1 139 ? -4.199 -10.673 2.106 1.00 93.94 139 TYR A N 1
ATOM 1083 C CA . TYR A 1 139 ? -4.493 -10.039 0.816 1.00 93.94 139 TYR A CA 1
ATOM 1084 C C . TYR A 1 139 ? -6.000 -9.966 0.520 1.00 93.94 139 TYR A C 1
ATOM 1086 O O . TYR A 1 139 ? -6.511 -8.899 0.195 1.00 93.94 139 TYR A O 1
ATOM 1094 N N . LEU A 1 140 ? -6.736 -11.068 0.718 1.00 94.88 140 LEU A N 1
ATOM 1095 C CA . LEU A 1 140 ? -8.188 -11.096 0.506 1.00 94.88 140 LEU A CA 1
ATOM 1096 C C . LEU A 1 140 ? -8.930 -10.173 1.476 1.00 94.88 140 LEU A C 1
ATOM 1098 O O . LEU A 1 140 ? -9.869 -9.493 1.076 1.00 94.88 140 LEU A O 1
ATOM 1102 N N . THR A 1 141 ? -8.487 -10.112 2.733 1.00 94.19 141 THR A N 1
ATOM 1103 C CA . THR A 1 141 ? -9.049 -9.185 3.721 1.00 94.19 141 THR A CA 1
ATOM 1104 C C . THR A 1 141 ? -8.792 -7.737 3.311 1.00 94.19 141 THR A C 1
ATOM 1106 O O . THR A 1 141 ? -9.704 -6.926 3.378 1.00 94.19 141 THR A O 1
ATOM 1109 N N . SER A 1 142 ? -7.586 -7.413 2.836 1.00 94.38 142 SER A N 1
ATOM 1110 C CA . SER A 1 142 ? -7.257 -6.072 2.345 1.00 94.38 142 SER A CA 1
ATOM 1111 C C . SER A 1 142 ? -8.111 -5.684 1.140 1.00 94.38 142 SER A C 1
ATOM 1113 O O . SER A 1 142 ? -8.591 -4.562 1.094 1.00 94.38 142 SER A O 1
ATOM 1115 N N . LEU A 1 143 ? -8.322 -6.596 0.185 1.00 93.69 143 LEU A N 1
ATOM 1116 C CA . LEU A 1 143 ? -9.190 -6.351 -0.972 1.00 93.69 143 LEU A CA 1
ATOM 1117 C C . LEU A 1 143 ? -10.670 -6.234 -0.595 1.00 93.69 143 LEU A C 1
ATOM 1119 O O . LEU A 1 143 ? -11.418 -5.567 -1.290 1.00 93.69 143 LEU A O 1
ATOM 1123 N N . LYS A 1 144 ? -11.109 -6.895 0.480 1.00 92.38 144 LYS A N 1
ATOM 1124 C CA . LYS A 1 144 ? -12.480 -6.782 0.995 1.00 92.38 144 LYS A CA 1
ATOM 1125 C C . LYS A 1 144 ? -12.728 -5.453 1.717 1.00 92.38 144 LYS A C 1
ATOM 1127 O O . LYS A 1 144 ? -13.878 -5.032 1.812 1.00 92.38 144 LYS A O 1
ATOM 1132 N N . LEU A 1 145 ? -11.673 -4.859 2.276 1.00 91.06 145 LEU A N 1
ATOM 1133 C CA . LEU A 1 145 ? -11.716 -3.582 2.990 1.00 91.06 145 LEU A CA 1
ATOM 1134 C C . LEU A 1 145 ? -11.525 -2.366 2.065 1.00 91.06 145 LEU A C 1
ATOM 1136 O O . LEU A 1 145 ? -11.892 -1.265 2.462 1.00 91.06 145 LEU A O 1
ATOM 1140 N N . ALA A 1 146 ? -10.928 -2.554 0.886 1.00 87.50 146 ALA A N 1
ATOM 1141 C CA . ALA A 1 146 ? -10.700 -1.513 -0.120 1.00 87.50 146 ALA A CA 1
ATOM 1142 C C . ALA A 1 146 ? -11.919 -1.330 -1.036 1.00 87.50 146 ALA A C 1
ATOM 1144 O O . ALA A 1 146 ? -12.197 -0.163 -1.388 1.00 87.50 146 ALA A O 1
#

Secondary structure (DSSP, 8-state):
-HHHHHHHHHHH-S-EEESSHHHHHHHHHTT--GGGEEE---HHHHHHHHHHHHHHH---SS--TT--EEE-----HHHHTSHHHHHHHHHHHHHHHHHHS-EEEEE--HHHHHHHHHTT-HHHHHTSTTEEEEPPPPHHHHHHH-

Sequence (146 aa):
PEEINRVLVDHMSRLLFAPTKAGMDNLLKEGVDKDIVHLTGDVMADNIVMLRDRIEKTDTGLGLGKKTYVYATVHRAENVDDPGSLRTVADMLMSFPDQHGHEVVFPVHPHTKKRLEDAKLYDKLLATPGLHLVKPVSYLTSLKLA